Protein AF-A0A7V9TUQ6-F1 (afdb_monomer_lite)

Sequence (45 aa):
GTFLVCSPCAKKRGIGEADLIEGASIVGGASLVKLLVDGASSLSF

Foldseek 3Di:
DAAEAEQVVCVVVVHDPVNDDPRYDYDYPVVVVVCVVVPDDDDDD

Secondary structure (DSSP, 8-state):
--EEEEHHHHHHHT--GGGPPTTEEEE-HHHHHHHHHTT------

pLDDT: mean 96.15, std 2.14, range [85.0, 98.19]

Radius of gyration: 11.45 Å; chains: 1; bounding box: 24×19×27 Å

Structure (mmCIF, N/CA/C/O backbone):
data_AF-A0A7V9TUQ6-F1
#
_entry.id   AF-A0A7V9TUQ6-F1
#
loop_
_atom_site.group_PDB
_atom_site.id
_atom_site.type_symbol
_atom_site.label_atom_id
_atom_site.label_alt_id
_atom_site.label_comp_id
_atom_site.label_asym_id
_atom_site.label_entity_id
_atom_site.label_seq_id
_atom_site.pdbx_PDB_ins_code
_atom_site.Cartn_x
_atom_site.Cartn_y
_atom_site.Cartn_z
_atom_site.occupancy
_atom_site.B_iso_or_equiv
_atom_site.auth_seq_id
_atom_site.auth_comp_id
_atom_site.auth_asym_id
_atom_site.auth_atom_id
_atom_site.pdbx_PDB_model_num
ATOM 1 N N . GLY A 1 1 ? -10.688 -8.659 -8.080 1.00 85.00 1 GLY A N 1
ATOM 2 C CA . GLY A 1 1 ? -9.549 -7.730 -8.235 1.00 85.00 1 GLY A CA 1
ATOM 3 C C . GLY A 1 1 ? -8.883 -7.562 -6.887 1.00 85.00 1 GLY A C 1
ATOM 4 O O . GLY A 1 1 ? -9.541 -7.828 -5.893 1.00 85.00 1 GLY A O 1
ATOM 5 N N . THR A 1 2 ? -7.613 -7.165 -6.843 1.00 91.56 2 THR A N 1
ATOM 6 C CA . THR A 1 2 ? -6.888 -6.971 -5.576 1.00 91.56 2 THR A CA 1
ATOM 7 C C . THR A 1 2 ? -6.878 -5.492 -5.218 1.00 91.56 2 THR A C 1
ATOM 9 O O . THR A 1 2 ? -6.414 -4.680 -6.018 1.00 91.56 2 THR A O 1
ATOM 12 N N . PHE A 1 3 ? -7.361 -5.141 -4.028 1.00 95.62 3 PHE A N 1
ATOM 13 C CA . PHE A 1 3 ? -7.354 -3.766 -3.532 1.00 95.62 3 PHE A CA 1
ATOM 14 C C . PHE A 1 3 ? -6.391 -3.633 -2.354 1.00 95.62 3 PHE A C 1
ATOM 16 O O . PHE A 1 3 ? -6.430 -4.405 -1.396 1.00 95.62 3 PHE A O 1
ATOM 23 N N . LEU A 1 4 ? -5.518 -2.632 -2.428 1.00 96.12 4 LEU A N 1
ATOM 24 C CA . LEU A 1 4 ? -4.514 -2.362 -1.408 1.00 96.12 4 LEU A CA 1
ATOM 25 C C . LEU A 1 4 ? -4.892 -1.095 -0.649 1.00 96.12 4 LEU A C 1
ATOM 27 O O . LEU A 1 4 ? -4.936 -0.005 -1.219 1.00 96.12 4 LEU A O 1
ATOM 31 N N . VAL A 1 5 ? -5.154 -1.236 0.645 1.00 97.12 5 VAL A N 1
ATOM 32 C CA . VAL A 1 5 ? -5.549 -0.131 1.516 1.00 97.12 5 VAL A CA 1
ATOM 33 C C . VAL A 1 5 ? -4.334 0.343 2.302 1.00 97.12 5 VAL A C 1
ATOM 35 O O . VAL A 1 5 ? -3.678 -0.420 3.003 1.00 97.12 5 VAL A O 1
ATOM 38 N N . CYS A 1 6 ? -4.015 1.629 2.188 1.00 96.81 6 CYS A N 1
ATOM 39 C CA . CYS A 1 6 ? -2.837 2.214 2.820 1.00 96.81 6 CYS A CA 1
ATOM 40 C C . CYS A 1 6 ? -2.970 2.233 4.355 1.00 96.81 6 CYS A C 1
ATOM 42 O O . CYS A 1 6 ? -3.832 2.929 4.901 1.00 96.81 6 CYS A O 1
ATOM 44 N N . SER A 1 7 ? -2.086 1.523 5.062 1.00 97.31 7 SER A N 1
ATOM 45 C CA . SER A 1 7 ? -2.142 1.382 6.524 1.00 97.31 7 SER A CA 1
ATOM 46 C C . SER A 1 7 ? -2.171 2.697 7.326 1.00 97.31 7 SER A C 1
ATOM 48 O O . SER A 1 7 ? -3.025 2.809 8.211 1.00 97.31 7 SER A O 1
ATOM 50 N N . PRO A 1 8 ? -1.360 3.746 7.048 1.00 97.00 8 PRO A N 1
ATOM 51 C CA . PRO A 1 8 ? -1.493 5.017 7.765 1.00 97.00 8 PRO A CA 1
ATOM 52 C C . PRO A 1 8 ? -2.813 5.740 7.463 1.00 97.00 8 PRO A C 1
ATOM 54 O O . PRO A 1 8 ? -3.331 6.442 8.333 1.00 97.00 8 PRO A O 1
ATOM 57 N N . CYS A 1 9 ? -3.382 5.573 6.264 1.00 97.12 9 CYS A N 1
ATOM 58 C CA . CYS A 1 9 ? -4.672 6.162 5.907 1.00 97.12 9 CYS A CA 1
ATOM 59 C C . CYS A 1 9 ? -5.824 5.489 6.653 1.00 97.12 9 CYS A C 1
ATOM 61 O O . CYS A 1 9 ? -6.679 6.206 7.173 1.00 97.12 9 CYS A O 1
ATOM 63 N N . ALA A 1 10 ? -5.817 4.154 6.722 1.00 97.62 10 ALA A N 1
ATOM 64 C CA . ALA A 1 10 ? -6.801 3.364 7.457 1.00 97.62 10 ALA A CA 1
ATOM 65 C C . ALA A 1 10 ? -6.742 3.678 8.957 1.00 97.62 10 ALA A C 1
ATOM 67 O O . ALA A 1 10 ? -7.748 4.065 9.549 1.00 97.62 10 ALA A O 1
ATOM 68 N N . LYS A 1 11 ? -5.534 3.673 9.5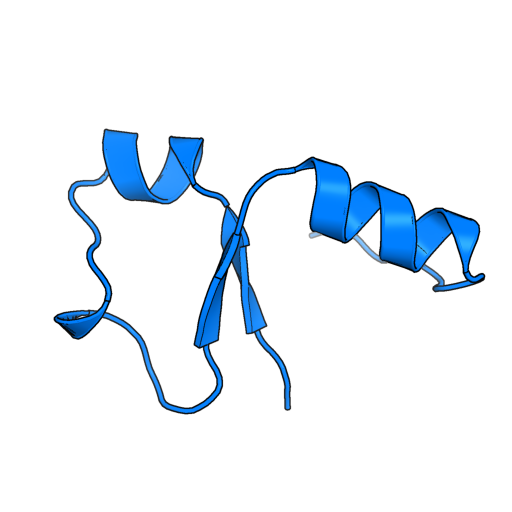43 1.00 97.62 11 LYS A N 1
ATOM 69 C CA . LYS A 1 11 ? -5.320 4.005 10.960 1.00 97.62 11 LYS A CA 1
ATOM 70 C C . LYS A 1 11 ? -5.833 5.398 11.323 1.00 97.62 11 LYS A C 1
ATOM 72 O O . LYS A 1 11 ? -6.520 5.546 12.325 1.00 97.62 11 LYS A O 1
ATOM 77 N N . LYS A 1 12 ? -5.525 6.425 10.519 1.00 98.19 12 LYS A N 1
ATOM 78 C CA . LYS A 1 12 ? -5.998 7.800 10.779 1.00 98.19 12 LYS A CA 1
ATOM 79 C C . LYS A 1 12 ? -7.517 7.956 10.657 1.00 98.19 12 LYS A C 1
ATOM 81 O O . LYS A 1 12 ? -8.053 8.907 11.213 1.00 98.19 12 LYS A O 1
ATOM 86 N N . ARG A 1 13 ? -8.185 7.072 9.913 1.00 97.75 13 ARG A N 1
ATOM 87 C CA . ARG A 1 13 ? -9.632 7.121 9.648 1.00 97.75 13 ARG A CA 1
ATOM 88 C C . ARG A 1 13 ? -10.441 6.108 10.461 1.00 97.75 13 ARG A C 1
ATOM 90 O O . ARG A 1 13 ? -11.655 6.096 10.329 1.00 97.75 13 ARG A O 1
ATOM 97 N N . GLY A 1 14 ? -9.788 5.289 11.289 1.00 97.50 14 GLY A N 1
ATOM 98 C CA . GLY A 1 14 ? -10.454 4.260 12.088 1.00 97.50 14 GLY A CA 1
ATOM 99 C C . GLY A 1 14 ? -11.025 3.100 11.267 1.00 97.50 14 GLY A C 1
ATOM 100 O O . GLY A 1 14 ? -11.994 2.499 11.702 1.00 97.50 14 GLY A O 1
ATOM 101 N N . ILE A 1 15 ? -10.445 2.808 10.098 1.00 97.69 15 ILE A N 1
ATOM 102 C CA . ILE A 1 15 ? -10.886 1.727 9.201 1.00 97.69 15 ILE A CA 1
ATOM 103 C C . ILE A 1 15 ? -10.112 0.451 9.550 1.00 97.69 15 ILE A C 1
ATOM 105 O O . ILE A 1 15 ? -8.875 0.462 9.539 1.00 97.69 15 ILE A O 1
ATOM 109 N N . GLY A 1 16 ? -10.826 -0.629 9.852 1.00 96.88 16 GLY A N 1
ATOM 110 C CA . GLY A 1 16 ? -10.292 -1.965 10.112 1.00 96.88 16 GLY A CA 1
ATOM 111 C C . GLY A 1 16 ? -10.658 -2.977 9.024 1.00 96.88 16 GLY A C 1
ATOM 112 O O . GLY A 1 16 ? -11.371 -2.668 8.077 1.00 96.88 16 GLY A O 1
ATOM 113 N N . GLU A 1 17 ? -10.182 -4.216 9.175 1.00 96.06 17 GLU A N 1
ATOM 114 C CA . GLU A 1 17 ? -10.442 -5.312 8.221 1.00 96.06 17 GLU A CA 1
ATOM 115 C C . GLU A 1 17 ? -11.945 -5.601 8.030 1.00 96.06 17 GLU A C 1
ATOM 117 O O . GLU A 1 17 ? -12.368 -5.976 6.944 1.00 96.06 17 GLU A O 1
ATOM 122 N N . ALA A 1 18 ? -12.771 -5.380 9.060 1.00 97.19 18 ALA A N 1
ATOM 123 C CA . ALA A 1 18 ? -14.222 -5.586 8.990 1.00 97.19 18 ALA A CA 1
AT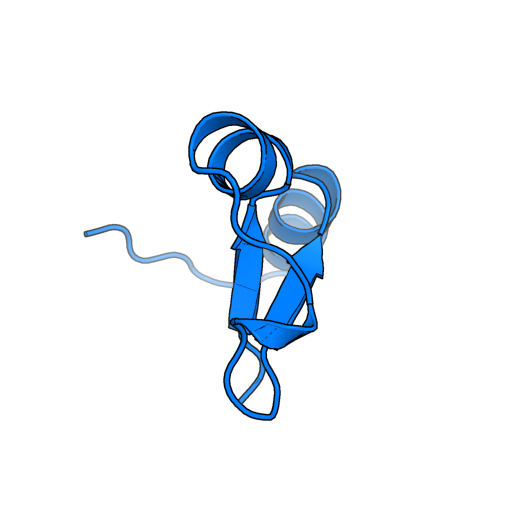OM 124 C C . ALA A 1 18 ? -14.958 -4.546 8.123 1.00 97.19 18 ALA A C 1
ATOM 126 O O . ALA A 1 18 ? -16.088 -4.789 7.706 1.00 97.19 18 ALA A O 1
ATOM 127 N N . ASP A 1 19 ? -14.324 -3.405 7.850 1.00 97.50 19 ASP A N 1
ATOM 128 C CA . ASP A 1 19 ? -14.883 -2.335 7.019 1.00 97.50 19 ASP A CA 1
ATOM 129 C C . ASP A 1 19 ? -14.548 -2.528 5.530 1.00 97.50 19 ASP A C 1
ATOM 131 O O . ASP A 1 19 ? -14.942 -1.722 4.682 1.00 97.50 19 ASP A O 1
ATOM 135 N N . LEU A 1 20 ? -13.769 -3.564 5.201 1.00 97.19 20 LEU A N 1
ATOM 136 C CA . LEU A 1 20 ? -13.280 -3.815 3.856 1.00 97.19 20 LEU A CA 1
ATOM 137 C C . LEU A 1 20 ? -14.244 -4.683 3.052 1.00 97.19 20 LEU A C 1
ATOM 139 O O . LEU A 1 20 ? -14.849 -5.632 3.546 1.00 97.19 20 LEU A O 1
ATOM 143 N N . ILE A 1 21 ? -14.328 -4.377 1.761 1.00 96.62 21 ILE A N 1
ATOM 144 C CA . ILE A 1 21 ? -14.970 -5.254 0.784 1.00 96.62 21 ILE A CA 1
ATOM 1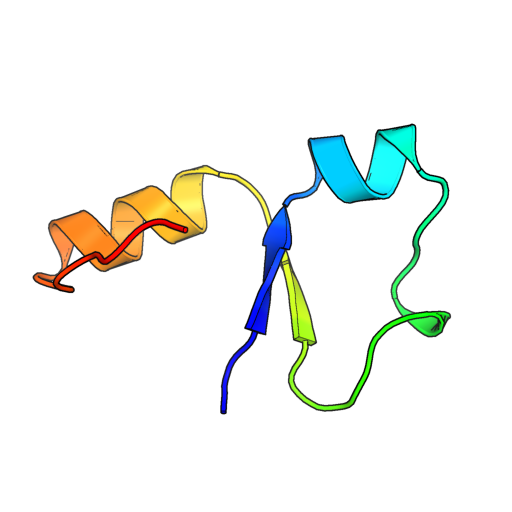45 C C . ILE A 1 21 ? -14.096 -6.481 0.498 1.00 96.62 21 ILE A C 1
ATOM 147 O O . ILE A 1 21 ? -12.885 -6.483 0.732 1.00 96.62 21 ILE A O 1
ATOM 151 N N . GLU A 1 22 ? -14.698 -7.508 -0.092 1.00 95.94 22 GLU A N 1
ATOM 152 C CA . GLU A 1 22 ? -13.973 -8.698 -0.526 1.00 95.94 22 GLU A CA 1
ATOM 153 C C . GLU A 1 22 ? -12.813 -8.353 -1.483 1.00 95.94 22 GLU A C 1
ATOM 155 O O . GLU A 1 22 ? -12.960 -7.580 -2.434 1.00 95.94 22 GLU A O 1
ATOM 160 N N . GLY A 1 23 ? -11.636 -8.935 -1.223 1.00 95.25 23 GLY A N 1
ATOM 161 C CA . GLY A 1 23 ? -10.422 -8.722 -2.020 1.00 95.25 23 GLY A CA 1
ATOM 162 C C . GLY A 1 23 ? -9.631 -7.455 -1.675 1.00 95.25 23 GL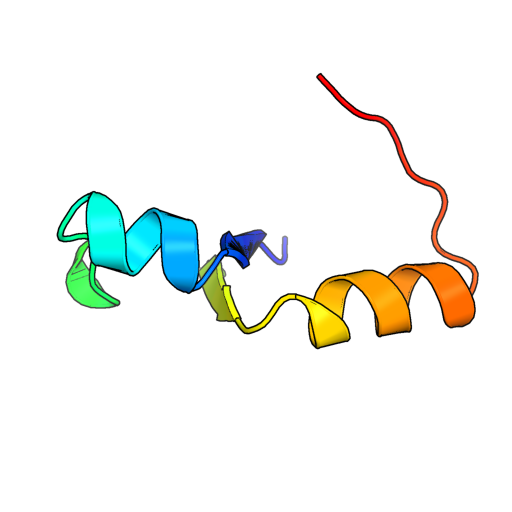Y A C 1
ATOM 163 O O . GLY A 1 23 ? -8.601 -7.196 -2.308 1.00 95.25 23 GLY A O 1
ATOM 164 N N . ALA A 1 24 ? -10.075 -6.674 -0.685 1.00 97.00 24 ALA A N 1
ATOM 165 C CA . ALA A 1 24 ? -9.302 -5.581 -0.109 1.00 97.00 24 ALA A CA 1
ATOM 166 C C . ALA A 1 24 ? -8.496 -6.042 1.111 1.00 97.00 24 ALA A C 1
ATOM 168 O O . ALA A 1 24 ? -8.927 -6.902 1.870 1.00 97.00 24 ALA A O 1
ATOM 169 N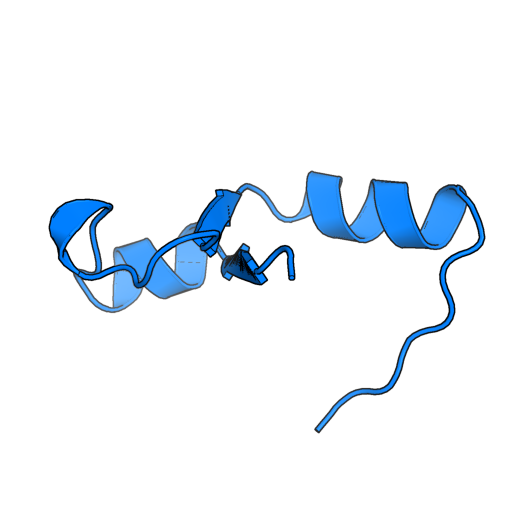 N . SER A 1 25 ? -7.304 -5.470 1.281 1.00 96.94 25 SER A N 1
ATOM 170 C CA . SER A 1 25 ? -6.422 -5.770 2.414 1.00 96.94 25 SER A CA 1
ATOM 171 C C . SER A 1 25 ? -5.639 -4.533 2.838 1.00 96.94 25 SER A C 1
ATOM 173 O O . SER A 1 25 ? -5.204 -3.743 1.987 1.00 96.94 25 SER A O 1
ATOM 175 N N . ILE A 1 26 ? -5.451 -4.341 4.146 1.00 97.50 26 ILE A N 1
ATOM 176 C CA . ILE A 1 26 ? -4.611 -3.253 4.657 1.00 97.50 26 ILE A CA 1
ATOM 177 C C . ILE A 1 26 ? -3.142 -3.643 4.506 1.00 97.50 26 ILE A C 1
ATOM 179 O O . ILE A 1 26 ? -2.671 -4.626 5.071 1.00 97.50 26 ILE A O 1
ATOM 183 N N . VAL A 1 27 ? -2.386 -2.826 3.775 1.00 97.06 27 VAL A N 1
ATOM 184 C CA . VAL A 1 27 ? -0.967 -3.060 3.497 1.00 97.06 27 VAL A CA 1
ATOM 185 C C . VAL A 1 27 ? -0.106 -1.832 3.779 1.00 97.06 27 VAL A C 1
ATOM 187 O O . VAL A 1 27 ? -0.559 -0.684 3.783 1.00 97.06 27 VAL A O 1
ATOM 190 N N . GLY A 1 28 ? 1.186 -2.074 4.009 1.00 95.88 28 GLY A N 1
ATOM 191 C CA . GLY A 1 28 ? 2.192 -1.018 4.096 1.00 95.88 28 GLY A CA 1
ATOM 192 C C . GLY A 1 28 ? 2.588 -0.475 2.720 1.00 95.88 28 GLY A C 1
ATOM 193 O O . GLY A 1 28 ? 2.496 -1.181 1.713 1.00 95.88 28 GLY A O 1
ATOM 194 N N . GLY A 1 29 ? 3.103 0.760 2.689 1.00 92.88 29 GLY A N 1
ATOM 195 C CA . GLY A 1 29 ? 3.504 1.445 1.451 1.00 92.88 29 GLY A CA 1
ATOM 196 C C . GLY A 1 29 ? 4.572 0.714 0.626 1.00 92.88 29 GLY A C 1
ATOM 197 O O . GLY A 1 29 ? 4.576 0.826 -0.596 1.00 92.88 29 GLY A O 1
ATOM 198 N N . ALA A 1 30 ? 5.417 -0.106 1.261 1.00 95.75 30 ALA A N 1
ATOM 199 C CA . ALA A 1 30 ? 6.396 -0.947 0.567 1.00 95.75 30 ALA A CA 1
ATOM 200 C C . ALA A 1 30 ? 5.752 -1.917 -0.445 1.00 95.75 30 ALA A C 1
ATOM 202 O O . ALA A 1 30 ? 6.363 -2.239 -1.459 1.00 95.75 30 ALA A O 1
ATOM 203 N N . SER A 1 31 ? 4.505 -2.336 -0.210 1.00 94.62 31 SER A N 1
ATOM 204 C CA . SER A 1 31 ? 3.772 -3.234 -1.112 1.00 94.62 31 SER A CA 1
ATOM 205 C C . SER A 1 31 ? 3.473 -2.563 -2.453 1.00 94.62 31 SER A C 1
ATOM 207 O O . SER A 1 31 ? 3.634 -3.184 -3.498 1.00 94.62 31 SER A O 1
ATOM 209 N N . LEU A 1 32 ? 3.109 -1.273 -2.433 1.00 94.62 32 LEU A N 1
ATOM 210 C CA . LEU A 1 32 ? 2.932 -0.485 -3.654 1.00 94.62 32 LEU A CA 1
ATOM 211 C C . LEU A 1 32 ? 4.265 -0.319 -4.391 1.00 94.62 32 LEU A C 1
ATOM 213 O O . LEU A 1 32 ? 4.323 -0.522 -5.599 1.00 94.62 32 LEU A O 1
ATOM 217 N N . VAL A 1 33 ? 5.342 0.002 -3.665 1.00 95.94 33 VAL A N 1
ATOM 218 C CA . VAL A 1 33 ? 6.684 0.147 -4.257 1.00 95.94 33 VAL A CA 1
ATOM 219 C C . VAL A 1 33 ? 7.116 -1.146 -4.944 1.00 95.94 33 VAL A C 1
ATOM 221 O O . VAL A 1 33 ? 7.612 -1.094 -6.065 1.00 95.94 33 VAL A O 1
ATOM 224 N N . LYS A 1 34 ? 6.873 -2.303 -4.320 1.00 96.56 34 LYS A N 1
ATOM 225 C CA . LYS A 1 34 ? 7.171 -3.606 -4.918 1.00 96.56 34 LYS A CA 1
ATOM 226 C C . LYS A 1 34 ? 6.458 -3.798 -6.258 1.00 96.56 34 LYS A C 1
ATOM 228 O O . LYS A 1 34 ? 7.109 -4.196 -7.213 1.00 96.56 34 LYS A O 1
ATOM 233 N N . LEU A 1 35 ? 5.167 -3.473 -6.348 1.00 95.44 35 LEU A N 1
ATOM 234 C CA . LEU A 1 35 ? 4.417 -3.595 -7.605 1.00 95.44 35 LEU A CA 1
ATOM 235 C C . LEU A 1 35 ? 5.025 -2.740 -8.722 1.00 95.44 35 LEU A C 1
ATOM 237 O O . LEU A 1 35 ? 5.153 -3.205 -9.850 1.00 95.44 35 LEU A O 1
ATOM 241 N N . LEU A 1 36 ? 5.427 -1.508 -8.405 1.00 96.75 36 LEU A N 1
ATOM 242 C CA . LEU A 1 36 ? 6.051 -0.607 -9.376 1.00 96.75 36 LEU A CA 1
ATOM 243 C C . LEU A 1 36 ? 7.423 -1.121 -9.829 1.00 96.75 36 LEU A C 1
ATOM 245 O O . LEU A 1 36 ? 7.726 -1.090 -11.018 1.00 96.75 36 LEU A O 1
ATOM 249 N N . VAL A 1 37 ? 8.234 -1.632 -8.897 1.00 98.06 37 VAL A N 1
ATOM 250 C CA . VAL A 1 37 ? 9.537 -2.248 -9.205 1.00 98.06 37 VAL A CA 1
ATOM 251 C C . VAL A 1 37 ? 9.371 -3.503 -10.064 1.00 98.06 37 VAL A C 1
ATOM 253 O O . VAL A 1 37 ? 10.162 -3.719 -10.977 1.00 98.06 37 VAL A O 1
ATOM 256 N N . ASP A 1 38 ? 8.314 -4.283 -9.832 1.00 97.81 38 ASP A N 1
ATOM 257 C CA . ASP A 1 38 ? 7.976 -5.475 -10.616 1.00 97.81 38 ASP A CA 1
ATOM 258 C C . ASP A 1 38 ? 7.361 -5.127 -11.998 1.00 97.81 38 ASP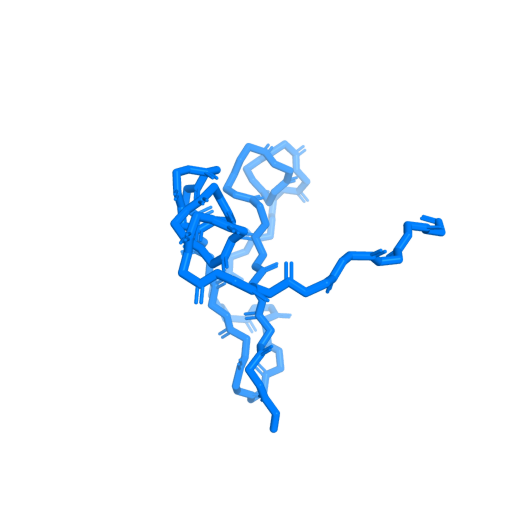 A C 1
ATOM 260 O O . ASP A 1 38 ? 6.933 -6.017 -12.734 1.00 97.81 38 ASP A O 1
ATOM 264 N N . GLY A 1 39 ? 7.337 -3.844 -12.384 1.00 97.38 39 GLY A N 1
ATOM 265 C CA . GLY A 1 39 ? 6.953 -3.381 -13.721 1.00 97.38 39 GLY A CA 1
ATOM 266 C C . GLY A 1 39 ? 5.503 -2.918 -13.861 1.00 97.38 39 GLY A C 1
ATOM 267 O O . GLY A 1 39 ? 5.042 -2.695 -14.983 1.00 97.38 39 GLY A O 1
ATOM 268 N N . ALA A 1 40 ? 4.762 -2.754 -12.761 1.00 96.31 40 ALA A N 1
ATOM 269 C CA . ALA A 1 40 ? 3.410 -2.210 -12.829 1.00 96.31 40 ALA A CA 1
ATOM 270 C C . ALA A 1 40 ? 3.420 -0.750 -13.311 1.00 96.31 40 ALA A C 1
ATOM 272 O O . ALA A 1 40 ? 4.169 0.089 -12.810 1.00 96.31 40 ALA A O 1
ATOM 273 N N . SER A 1 41 ? 2.531 -0.430 -14.253 1.00 97.06 41 SER A N 1
ATOM 274 C CA . SER A 1 41 ? 2.240 0.955 -14.633 1.00 97.06 41 SER A CA 1
ATOM 275 C C . SER A 1 41 ? 1.260 1.579 -13.640 1.00 97.06 41 SER A C 1
ATOM 277 O O . SER A 1 41 ? 0.329 0.911 -13.188 1.00 97.06 41 SER A O 1
ATOM 279 N N . SER A 1 42 ? 1.451 2.857 -13.312 1.00 95.31 42 SER A N 1
ATOM 280 C CA . SER A 1 42 ? 0.580 3.588 -12.391 1.00 95.31 42 SER A CA 1
ATOM 281 C C . SER A 1 42 ? -0.215 4.683 -13.095 1.00 95.31 42 SER A C 1
ATOM 283 O O . SER A 1 42 ? 0.267 5.360 -14.002 1.00 95.31 42 SER A O 1
ATOM 285 N N . LEU A 1 43 ? -1.448 4.860 -12.631 1.00 96.31 43 LEU A N 1
ATOM 286 C CA . LEU A 1 43 ? -2.302 5.998 -12.929 1.00 96.31 43 LEU A CA 1
ATOM 287 C C . LEU A 1 43 ? -2.867 6.491 -11.597 1.00 96.31 43 LEU A C 1
ATOM 289 O O . LEU A 1 43 ? -3.401 5.694 -10.826 1.00 96.31 43 LEU A O 1
ATOM 293 N N . SER A 1 44 ? -2.731 7.786 -11.333 1.00 94.81 44 SER A N 1
ATOM 294 C CA . SER A 1 44 ? -3.159 8.413 -10.080 1.00 94.81 44 SER A CA 1
ATOM 295 C C . SER A 1 44 ? -4.336 9.351 -10.335 1.00 94.81 44 SER A C 1
ATOM 297 O O . SER A 1 44 ? -4.348 10.041 -11.356 1.00 94.81 44 SER A O 1
ATOM 299 N N . PHE A 1 45 ? -5.294 9.378 -9.408 1.00 94.19 45 PHE A N 1
ATOM 300 C CA . PHE A 1 45 ? -6.512 10.190 -9.450 1.00 94.19 45 PHE A CA 1
ATOM 301 C C . PHE A 1 45 ? -6.868 10.730 -8.060 1.00 94.19 45 PHE A C 1
ATOM 303 O O . PHE A 1 45 ? -6.363 10.164 -7.060 1.00 94.19 45 PHE A O 1
#